Protein AF-A0A8F3IFX7-F1 (afdb_monomer_lite)

Radius of gyration: 21.35 Å; chains: 1; bounding box: 42×43×56 Å

Sequence (159 aa):
SHAENLERYEVWRSNPYQESAEELRDRVKGVSAKPFIETVPSIDALHCDIGNAAEFYKLFQLEIGEVYKNPNATKEERKRWQATLDKHLRKKMNLKPIMRMNGNFARKLMTKETVEAVCELIHNEERHEALRELMDLYLKMKPVWRSTCPAKECPESLC

Foldseek 3Di:
DLVLLQVLCVCLVVVPVVDDPVVSCVVSVNSPDHDDDDDDPDDDLFVVLQVVLVVVLLVLLCQLLVCVVVVPDDPVSSVVSNVVLQVQCCVQVVDHDDPGGGSVNSVSCLDLSNLVSSVVSHDDPVVSVVSNVVSVLVVLQSCCSVPPDCCPPPVVSVD

Secondary structure (DSSP, 8-state):
-HHHHHHHHHHHHH-TT---HHHHHHHTTT--S---S-------HHHHHHHHHHHHHHHHHHHHTTTTT-TT--HHHHHHHHHHHHHHHHHHH-----SS--HHHHHHHSSHHHHHHHHTT-S-HHHHHHHHHHHHHHHHHHHHHHSSSHHHH-HHHH-

InterPro domains:
  IPR024627 V(D)J recombination-activating protein 1 [PTHR11539] (1-159)
  IPR058555 V(D)J recombination-activating protein 1, ZnC2 domain [PF26101] (1-39)
  IPR058556 V(D)J recombination-activating protein 1, ZnH2 domain [PF26104] (41-159)

pLDDT: mean 97.77, std 1.26, range [92.06, 98.81]

Structure (mmCIF, N/CA/C/O backbone):
data_AF-A0A8F3IFX7-F1
#
_entry.id   AF-A0A8F3IFX7-F1
#
loop_
_atom_site.group_PDB
_atom_site.id
_atom_site.type_symbol
_atom_site.label_atom_id
_atom_site.label_alt_id
_atom_site.label_comp_id
_atom_site.label_asym_id
_atom_site.label_entity_id
_atom_site.label_seq_id
_atom_site.pdbx_PDB_ins_code
_atom_site.Cartn_x
_atom_site.Cartn_y
_atom_site.Cartn_z
_atom_site.occupancy
_atom_site.B_iso_or_equiv
_atom_site.auth_seq_id
_atom_site.auth_comp_id
_atom_site.auth_asym_id
_atom_site.auth_atom_id
_atom_site.pdbx_PDB_model_num
ATOM 1 N N . SER A 1 1 ? 8.135 -8.051 -20.588 1.00 96.25 1 SER A N 1
ATOM 2 C CA . SER A 1 1 ? 8.469 -9.479 -20.329 1.00 96.25 1 SER A CA 1
ATOM 3 C C . SER A 1 1 ? 9.986 -9.650 -20.194 1.00 96.25 1 SER A C 1
ATOM 5 O O . SER A 1 1 ? 10.697 -8.657 -20.303 1.00 96.25 1 SER A O 1
ATOM 7 N N . HIS A 1 2 ? 10.515 -10.859 -19.942 1.00 97.75 2 HIS A N 1
ATOM 8 C CA . HIS A 1 2 ? 11.974 -11.065 -19.886 1.00 97.75 2 HIS A CA 1
ATOM 9 C C . HIS A 1 2 ? 12.665 -10.730 -21.221 1.00 97.75 2 HIS A C 1
ATOM 11 O O . HIS A 1 2 ? 13.623 -9.961 -21.228 1.00 97.75 2 HIS A O 1
ATOM 17 N N . ALA A 1 3 ? 12.120 -11.214 -22.344 1.00 98.19 3 ALA A N 1
ATOM 18 C CA . ALA A 1 3 ? 12.611 -10.903 -23.690 1.00 98.19 3 ALA A CA 1
ATOM 19 C C . ALA A 1 3 ? 12.586 -9.394 -23.994 1.00 98.19 3 ALA A C 1
ATOM 21 O O . ALA A 1 3 ? 13.594 -8.823 -24.394 1.00 98.19 3 ALA A O 1
ATOM 22 N N . GLU A 1 4 ? 11.474 -8.722 -23.690 1.00 98.44 4 GLU A N 1
ATOM 23 C CA . GLU A 1 4 ? 11.353 -7.269 -23.863 1.00 98.44 4 GLU A CA 1
ATOM 24 C C . GLU A 1 4 ? 12.396 -6.497 -23.036 1.00 98.44 4 GLU A C 1
ATOM 26 O O . GLU A 1 4 ? 12.951 -5.503 -23.494 1.00 98.44 4 GLU A O 1
ATOM 31 N N . ASN A 1 5 ? 12.707 -6.952 -21.818 1.00 98.56 5 ASN A N 1
ATOM 32 C CA . ASN A 1 5 ? 13.735 -6.314 -20.997 1.00 98.56 5 ASN A CA 1
ATOM 33 C C . ASN A 1 5 ? 15.150 -6.535 -21.562 1.00 98.56 5 ASN A C 1
ATOM 35 O O . ASN A 1 5 ? 15.995 -5.653 -21.424 1.00 98.56 5 ASN A O 1
ATOM 39 N N . LEU A 1 6 ? 15.424 -7.673 -22.209 1.00 98.69 6 LEU A N 1
ATOM 40 C CA . LEU A 1 6 ? 16.686 -7.884 -22.927 1.00 98.69 6 LEU A CA 1
ATOM 41 C C . LEU A 1 6 ? 16.813 -6.913 -24.108 1.00 98.69 6 LEU A C 1
ATOM 43 O O . LEU A 1 6 ? 17.854 -6.278 -24.261 1.00 98.69 6 LEU A O 1
ATOM 47 N N . GLU A 1 7 ? 15.745 -6.731 -24.887 1.00 98.50 7 GLU A N 1
ATOM 48 C CA . GLU A 1 7 ? 15.710 -5.773 -26.000 1.00 98.50 7 GLU A CA 1
ATOM 49 C C . GLU A 1 7 ? 15.888 -4.327 -25.516 1.00 98.50 7 GLU A C 1
ATOM 51 O O . GLU A 1 7 ? 16.730 -3.592 -26.034 1.00 98.50 7 GLU A O 1
ATOM 56 N N . ARG A 1 8 ? 15.160 -3.924 -24.465 1.00 98.62 8 ARG A N 1
ATOM 57 C CA . ARG A 1 8 ? 15.296 -2.596 -23.843 1.00 98.62 8 ARG A CA 1
ATOM 58 C C . ARG A 1 8 ? 16.710 -2.345 -23.325 1.00 98.62 8 ARG A C 1
ATOM 60 O O . ARG A 1 8 ? 17.217 -1.235 -23.469 1.00 98.62 8 ARG A O 1
ATOM 67 N N . TYR A 1 9 ? 17.365 -3.362 -22.767 1.00 98.69 9 TYR A N 1
A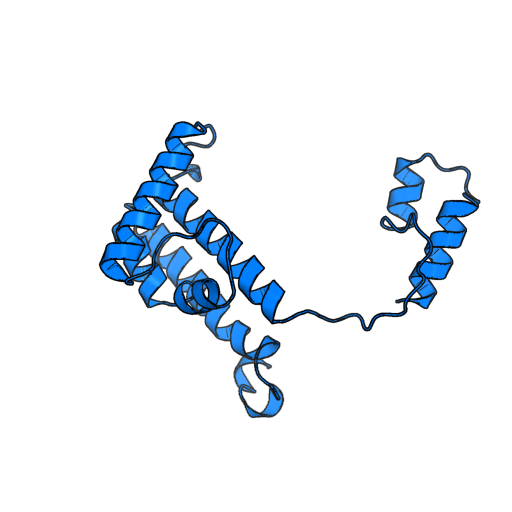TOM 68 C CA . TYR A 1 9 ? 18.759 -3.243 -22.350 1.00 98.69 9 TYR A CA 1
ATOM 69 C C . TYR A 1 9 ? 19.707 -3.016 -23.539 1.00 98.69 9 TYR A C 1
ATOM 71 O O . TYR A 1 9 ? 20.621 -2.198 -23.435 1.00 98.69 9 TYR A O 1
ATOM 79 N N . GLU A 1 10 ? 19.501 -3.683 -24.679 1.00 98.69 10 GLU A N 1
ATOM 80 C CA . GLU A 1 10 ? 20.323 -3.424 -25.869 1.00 98.69 10 GLU A CA 1
ATOM 81 C C . GLU A 1 10 ? 20.116 -1.999 -26.405 1.00 98.69 10 GLU A C 1
ATOM 83 O O . GLU A 1 10 ? 21.091 -1.358 -26.807 1.00 98.69 10 GLU A O 1
ATOM 88 N N . VAL A 1 11 ? 18.896 -1.450 -26.320 1.00 98.62 11 VAL A N 1
ATOM 89 C CA . VAL A 1 11 ? 18.627 -0.027 -26.614 1.00 98.62 11 VAL A CA 1
ATOM 90 C C . VAL A 1 11 ? 19.386 0.886 -25.648 1.00 98.62 11 VAL A C 1
ATOM 92 O O . VAL A 1 11 ? 20.064 1.807 -26.097 1.00 98.62 11 VAL A O 1
ATOM 95 N N . TRP A 1 12 ? 19.341 0.609 -24.340 1.00 98.69 12 TRP A N 1
ATOM 96 C CA . TRP A 1 12 ? 20.085 1.370 -23.329 1.00 98.69 12 TRP A CA 1
ATOM 97 C C . TRP A 1 12 ? 21.598 1.360 -23.593 1.00 98.69 12 TRP A C 1
ATOM 99 O O . TRP A 1 12 ? 22.252 2.397 -23.546 1.00 98.69 12 TRP A O 1
ATOM 109 N N . ARG A 1 13 ? 22.164 0.186 -23.893 1.00 98.50 13 ARG A N 1
ATOM 110 C CA . ARG A 1 13 ? 23.608 0.004 -24.099 1.00 98.50 13 ARG A CA 1
ATOM 111 C C . ARG A 1 13 ? 24.112 0.659 -25.384 1.00 98.50 13 ARG A C 1
ATOM 113 O O . ARG A 1 13 ? 25.238 1.149 -25.404 1.00 98.50 13 ARG A O 1
ATOM 120 N N . SER A 1 14 ? 23.329 0.599 -26.459 1.00 98.38 14 SER A N 1
ATOM 121 C CA . SER A 1 14 ? 23.741 1.094 -27.778 1.00 98.38 14 SER A CA 1
ATOM 122 C C . SER A 1 14 ? 23.375 2.556 -28.035 1.00 98.38 14 SER A C 1
ATOM 124 O O . SER A 1 14 ? 24.017 3.172 -28.880 1.00 98.38 14 SER A O 1
ATOM 126 N N . ASN A 1 15 ? 22.385 3.103 -27.316 1.00 98.38 15 ASN A N 1
ATOM 127 C CA . ASN A 1 15 ? 21.825 4.446 -27.508 1.00 98.38 15 ASN A CA 1
ATOM 128 C C . ASN A 1 15 ? 21.702 4.839 -28.999 1.00 98.38 15 ASN A C 1
ATOM 130 O O . ASN A 1 15 ? 22.343 5.793 -29.454 1.00 98.38 15 ASN A O 1
ATOM 134 N N . PRO A 1 16 ? 20.899 4.104 -29.791 1.00 98.19 16 PRO A N 1
ATOM 135 C CA . PRO A 1 16 ? 20.877 4.264 -31.245 1.00 98.19 16 PRO A CA 1
ATOM 136 C C . PRO A 1 16 ? 20.319 5.623 -31.694 1.00 98.19 16 PRO A C 1
ATOM 138 O O . PRO A 1 16 ? 20.554 6.037 -32.826 1.00 98.19 16 PRO A O 1
ATOM 141 N N . TYR A 1 17 ? 19.599 6.318 -30.810 1.00 97.88 17 TYR A N 1
ATOM 142 C CA . TYR A 1 17 ? 18.973 7.614 -31.070 1.00 97.88 17 TYR A CA 1
ATOM 143 C C . TYR A 1 17 ? 19.788 8.802 -30.538 1.00 97.88 17 TYR A C 1
ATOM 145 O O . TYR A 1 17 ? 19.350 9.936 -30.693 1.00 97.88 17 TYR A O 1
ATOM 153 N N . GLN A 1 18 ? 20.961 8.558 -29.934 1.00 98.06 18 GLN A N 1
ATOM 154 C CA . GLN A 1 18 ? 21.819 9.589 -29.330 1.00 98.06 18 GLN A CA 1
ATOM 155 C C . GLN A 1 18 ? 21.070 10.483 -28.326 1.00 98.06 18 GLN A C 1
ATOM 157 O O . GLN A 1 18 ? 21.274 11.692 -28.259 1.00 98.06 18 GLN A O 1
ATOM 162 N N . GLU A 1 19 ? 20.196 9.863 -27.540 1.00 98.38 19 GLU A N 1
ATOM 163 C CA . GLU A 1 19 ? 19.382 10.531 -26.529 1.00 98.38 19 GLU A CA 1
ATOM 164 C C . GLU A 1 19 ? 20.216 10.922 -25.309 1.00 98.38 19 GLU A C 1
ATOM 166 O O . GLU A 1 19 ? 21.237 10.292 -24.995 1.00 98.38 19 GLU A O 1
ATOM 171 N N . SER A 1 20 ? 19.750 11.938 -24.581 1.00 98.44 20 SER A N 1
ATOM 172 C CA . SER A 1 20 ? 20.268 12.238 -23.250 1.00 98.44 20 SER A CA 1
ATOM 173 C C . SER A 1 20 ? 19.972 11.095 -22.269 1.00 98.44 20 SER A C 1
ATOM 175 O O . SER A 1 20 ? 19.132 10.225 -22.509 1.00 98.44 20 SER A O 1
ATOM 177 N N . ALA A 1 21 ? 20.649 11.097 -21.119 1.00 98.25 21 ALA A N 1
ATOM 178 C CA . ALA A 1 21 ? 20.468 10.051 -20.112 1.00 98.25 21 ALA A CA 1
ATOM 179 C C . ALA A 1 21 ? 19.020 9.953 -19.590 1.00 98.25 21 ALA A C 1
ATOM 181 O O . ALA A 1 21 ? 18.557 8.855 -19.279 1.00 98.25 21 ALA A O 1
ATOM 182 N N . GLU A 1 22 ? 18.308 11.079 -19.485 1.00 98.44 22 GLU A N 1
ATOM 183 C CA . GLU A 1 22 ? 16.923 11.118 -19.007 1.00 98.44 22 GLU A CA 1
ATOM 184 C C . GLU A 1 22 ? 15.944 10.585 -20.060 1.00 98.44 22 GLU A C 1
ATOM 186 O O . GLU A 1 22 ? 15.145 9.697 -19.756 1.00 98.44 22 GLU A O 1
ATOM 191 N N . GLU A 1 23 ? 16.067 11.051 -21.305 1.00 98.62 23 GLU A N 1
ATOM 192 C CA . GLU A 1 23 ? 15.249 10.600 -22.439 1.00 98.62 23 GLU A CA 1
ATOM 193 C C . GLU A 1 23 ? 15.430 9.100 -22.694 1.00 98.62 23 GLU A C 1
ATOM 195 O O . GLU A 1 23 ? 14.450 8.355 -22.778 1.00 98.62 23 GLU A O 1
ATOM 200 N N . LEU A 1 24 ? 16.682 8.625 -22.716 1.00 98.62 24 LEU A N 1
ATOM 201 C CA . LEU A 1 24 ? 16.985 7.210 -22.908 1.00 98.62 24 LEU A CA 1
ATOM 202 C C . LEU A 1 24 ? 16.412 6.361 -21.766 1.00 98.62 24 LEU A C 1
ATOM 204 O O . LEU A 1 24 ? 15.846 5.295 -22.014 1.00 98.62 24 LEU A O 1
ATOM 208 N N . ARG A 1 25 ? 16.518 6.832 -20.512 1.00 98.50 25 ARG A N 1
ATOM 209 C CA . ARG A 1 25 ? 15.952 6.144 -19.341 1.00 98.50 25 ARG A CA 1
ATOM 210 C C . ARG A 1 25 ? 14.434 6.033 -19.433 1.00 98.50 25 ARG A C 1
ATOM 212 O O . ARG A 1 25 ? 13.902 4.981 -19.065 1.00 98.50 25 ARG A O 1
ATOM 219 N N . ASP A 1 26 ? 13.745 7.074 -19.900 1.00 98.50 26 ASP A N 1
ATOM 220 C CA . ASP A 1 26 ? 12.301 7.006 -20.127 1.00 98.50 26 ASP A CA 1
ATOM 221 C C . ASP A 1 26 ? 11.953 6.040 -21.265 1.00 98.50 26 ASP A C 1
ATOM 223 O O . ASP A 1 26 ? 11.082 5.185 -21.082 1.00 98.50 26 ASP A O 1
ATOM 227 N N . ARG A 1 27 ? 12.674 6.082 -22.394 1.00 98.12 27 ARG A N 1
ATOM 228 C CA . ARG A 1 27 ? 12.470 5.158 -23.523 1.00 98.12 27 ARG A CA 1
ATOM 229 C C . ARG A 1 27 ? 12.532 3.699 -23.086 1.00 98.12 27 ARG A C 1
ATOM 231 O O . ARG A 1 27 ? 11.647 2.915 -23.427 1.00 98.12 27 ARG A O 1
ATOM 238 N N . VAL A 1 28 ? 13.550 3.329 -22.309 1.00 98.56 28 VAL A N 1
ATOM 239 C CA . VAL A 1 28 ? 13.736 1.945 -21.831 1.00 98.56 28 VAL A CA 1
ATOM 240 C C . VAL A 1 28 ? 12.966 1.644 -20.543 1.00 98.56 28 VAL A C 1
ATOM 242 O O . VAL A 1 28 ? 13.099 0.553 -19.984 1.00 98.56 28 VAL A O 1
ATOM 245 N N . LYS A 1 29 ? 12.173 2.603 -20.045 1.00 98.44 29 LYS A N 1
ATOM 246 C CA . LYS A 1 29 ? 11.392 2.520 -18.801 1.00 98.44 29 LYS A CA 1
ATOM 247 C C . LYS A 1 29 ? 12.230 2.015 -17.619 1.00 98.44 29 LYS A C 1
ATOM 249 O O . LYS A 1 29 ? 11.799 1.169 -16.841 1.00 98.44 29 LYS A O 1
ATOM 254 N N . GLY A 1 30 ? 13.452 2.536 -17.507 1.00 98.06 30 GLY A N 1
ATOM 255 C CA . GLY A 1 30 ? 14.382 2.242 -16.415 1.00 98.06 30 GLY A CA 1
ATOM 256 C C . GLY A 1 30 ? 15.213 0.960 -16.547 1.00 98.06 30 GLY A C 1
ATOM 257 O O . GLY A 1 30 ? 15.989 0.677 -15.635 1.00 98.06 30 GLY A O 1
ATOM 258 N N . VAL A 1 31 ? 15.111 0.194 -17.640 1.00 98.56 31 VAL A N 1
ATOM 259 C CA . VAL A 1 31 ? 15.961 -0.990 -17.872 1.00 98.56 31 VAL A CA 1
ATOM 260 C C . VAL A 1 31 ? 17.381 -0.570 -18.277 1.00 98.56 31 VAL A C 1
ATOM 262 O O . VAL A 1 31 ? 17.695 -0.437 -19.454 1.00 98.56 31 VAL A O 1
ATOM 265 N N . SER A 1 32 ? 18.249 -0.370 -17.285 1.00 98.38 32 SER A N 1
ATOM 266 C CA . SER A 1 32 ? 19.651 0.049 -17.467 1.00 98.38 32 SER A CA 1
ATOM 267 C C . SER A 1 32 ? 20.685 -1.043 -17.160 1.00 98.38 32 SER A C 1
ATOM 269 O O . SER A 1 32 ? 21.891 -0.823 -17.273 1.00 98.38 32 SER A O 1
ATOM 271 N N . ALA A 1 33 ? 20.223 -2.236 -16.782 1.00 98.62 33 ALA A N 1
ATOM 272 C CA . ALA A 1 33 ? 21.051 -3.398 -16.483 1.00 98.62 33 ALA A CA 1
ATOM 273 C C . ALA A 1 33 ? 20.541 -4.623 -17.244 1.00 98.62 33 ALA A C 1
ATOM 275 O O . ALA A 1 33 ? 19.334 -4.779 -17.436 1.00 98.62 33 ALA A O 1
ATOM 276 N N . LYS A 1 34 ? 21.465 -5.496 -17.661 1.00 98.56 34 LYS A N 1
ATOM 277 C CA . LYS A 1 34 ? 21.134 -6.696 -18.429 1.00 98.56 34 LYS A CA 1
ATOM 278 C C . LYS A 1 34 ? 20.386 -7.699 -17.542 1.00 98.56 34 LYS A C 1
ATOM 280 O O . LYS A 1 34 ? 20.952 -8.129 -16.533 1.00 98.56 34 LYS A O 1
ATOM 285 N N . PRO A 1 35 ? 19.160 -8.114 -17.901 1.00 98.19 35 PRO A N 1
ATOM 286 C CA . PRO A 1 35 ? 18.499 -9.225 -17.229 1.00 98.19 35 PRO A CA 1
ATOM 287 C C . PRO A 1 35 ? 19.330 -10.507 -17.351 1.00 98.19 35 PRO A C 1
ATOM 289 O O . PRO A 1 35 ? 19.873 -10.796 -18.415 1.00 98.19 35 PRO A O 1
ATOM 292 N N . PHE A 1 36 ? 19.414 -11.280 -16.268 1.00 98.12 36 PHE A N 1
ATOM 293 C CA . PHE A 1 36 ? 20.185 -12.532 -16.232 1.00 98.12 36 PHE A CA 1
ATOM 294 C C . PHE A 1 36 ? 19.386 -13.736 -15.712 1.00 98.12 36 PHE A C 1
ATOM 296 O O . PHE A 1 36 ? 19.815 -14.871 -15.889 1.00 98.12 36 PHE A O 1
ATOM 303 N N . ILE A 1 37 ? 18.225 -13.500 -15.093 1.00 98.25 37 ILE A N 1
ATOM 304 C CA . ILE A 1 37 ? 17.266 -14.528 -14.675 1.00 98.25 37 ILE A CA 1
ATOM 305 C C . ILE A 1 37 ? 15.898 -14.146 -15.234 1.00 98.25 37 ILE A C 1
ATOM 307 O O . ILE A 1 37 ? 15.470 -12.992 -15.120 1.00 98.25 37 ILE A O 1
ATOM 311 N N . GLU A 1 38 ? 15.217 -15.113 -15.838 1.00 98.25 38 GLU A N 1
ATOM 312 C CA . GLU A 1 38 ? 13.815 -14.983 -16.216 1.00 98.25 38 GLU A CA 1
ATOM 313 C C . GLU A 1 38 ? 12.917 -15.161 -14.992 1.00 98.25 38 GLU A C 1
ATOM 315 O O . GLU A 1 38 ? 13.058 -16.110 -14.222 1.00 98.25 38 GLU A O 1
ATOM 320 N N . THR A 1 39 ? 11.991 -14.223 -14.805 1.00 97.56 39 THR A N 1
ATOM 321 C CA . THR A 1 39 ? 10.991 -14.261 -13.740 1.00 97.56 39 THR A CA 1
ATOM 322 C C . THR A 1 39 ? 9.596 -14.252 -14.345 1.00 97.56 39 THR A C 1
ATOM 324 O O . THR A 1 39 ? 9.362 -13.679 -15.411 1.00 97.56 39 THR A O 1
ATOM 327 N N . VAL A 1 40 ? 8.647 -14.871 -13.644 1.00 97.56 40 VAL A N 1
ATOM 328 C CA . VAL A 1 40 ? 7.232 -14.782 -14.008 1.00 97.56 40 VAL A CA 1
ATOM 329 C C . VAL A 1 40 ? 6.693 -13.441 -13.500 1.00 97.56 40 VAL A C 1
ATOM 331 O O . VAL A 1 40 ? 6.791 -13.185 -12.296 1.00 97.56 40 VAL A O 1
ATOM 334 N N . PRO A 1 41 ? 6.129 -12.577 -14.367 1.00 96.44 41 PRO A N 1
ATOM 335 C CA . PRO A 1 41 ? 5.526 -11.324 -13.931 1.00 96.44 41 PRO A CA 1
ATOM 336 C C . PRO A 1 41 ? 4.273 -11.631 -13.104 1.00 96.44 41 PRO A C 1
ATOM 338 O O . PRO A 1 41 ? 3.233 -12.006 -13.637 1.00 96.44 41 PRO A O 1
ATOM 341 N N . SER A 1 42 ? 4.403 -11.515 -11.787 1.00 96.25 42 SER A N 1
ATOM 342 C CA . SER A 1 42 ? 3.359 -11.805 -10.806 1.00 96.25 42 SER A CA 1
ATOM 343 C C . SER A 1 42 ? 3.589 -10.965 -9.545 1.00 96.25 42 SER A C 1
ATOM 345 O O . SER A 1 42 ? 4.530 -10.171 -9.479 1.00 96.25 42 SER A O 1
ATOM 347 N N . ILE A 1 43 ? 2.733 -11.135 -8.541 1.00 96.50 43 ILE A N 1
ATOM 348 C CA . ILE A 1 43 ? 2.832 -10.466 -7.246 1.00 96.50 43 ILE A CA 1
ATOM 349 C C . ILE A 1 43 ? 3.158 -11.466 -6.135 1.00 96.50 43 ILE A C 1
ATOM 351 O O . ILE A 1 43 ? 2.601 -12.560 -6.071 1.00 96.50 43 ILE A O 1
ATOM 355 N N . ASP A 1 44 ? 4.044 -11.070 -5.223 1.00 97.81 44 ASP A N 1
ATOM 356 C CA . ASP A 1 44 ? 4.269 -11.811 -3.986 1.00 97.81 44 ASP A CA 1
ATOM 357 C C . ASP A 1 44 ? 3.224 -11.404 -2.939 1.00 97.81 44 ASP A C 1
ATOM 359 O O . ASP A 1 44 ? 3.219 -10.277 -2.437 1.00 97.81 44 ASP A O 1
ATOM 363 N N . ALA A 1 45 ? 2.325 -12.330 -2.602 1.00 97.69 45 ALA A N 1
ATOM 364 C CA . ALA A 1 45 ? 1.202 -12.049 -1.712 1.00 97.69 45 ALA A CA 1
ATOM 365 C C . ALA A 1 45 ? 1.636 -11.623 -0.295 1.00 97.69 45 ALA A C 1
ATOM 367 O O . ALA A 1 45 ? 0.964 -10.811 0.341 1.00 97.69 45 ALA A O 1
ATOM 368 N N . LEU A 1 46 ? 2.757 -12.147 0.217 1.00 97.62 46 LEU A N 1
ATOM 369 C CA . LEU A 1 46 ? 3.234 -11.819 1.562 1.00 97.62 46 LEU A CA 1
ATOM 370 C C . LEU A 1 46 ? 3.771 -10.386 1.629 1.00 97.62 46 LEU A C 1
ATOM 372 O O . LEU A 1 46 ? 3.419 -9.638 2.542 1.00 97.62 46 LEU A O 1
ATOM 376 N N . HIS A 1 47 ? 4.617 -9.997 0.680 1.00 98.06 47 HIS A N 1
ATOM 377 C CA . HIS A 1 47 ? 5.162 -8.647 0.609 1.00 98.06 47 HIS A CA 1
ATOM 378 C C . HIS A 1 47 ? 4.086 -7.629 0.230 1.00 98.06 47 HIS A C 1
ATOM 380 O O . HIS A 1 47 ? 4.119 -6.520 0.757 1.00 98.06 47 HIS A O 1
ATOM 386 N N . CYS A 1 48 ? 3.097 -8.013 -0.585 1.00 98.00 48 CYS A N 1
ATOM 387 C CA . CYS A 1 48 ? 1.906 -7.201 -0.836 1.00 98.00 48 CYS A CA 1
ATOM 388 C C .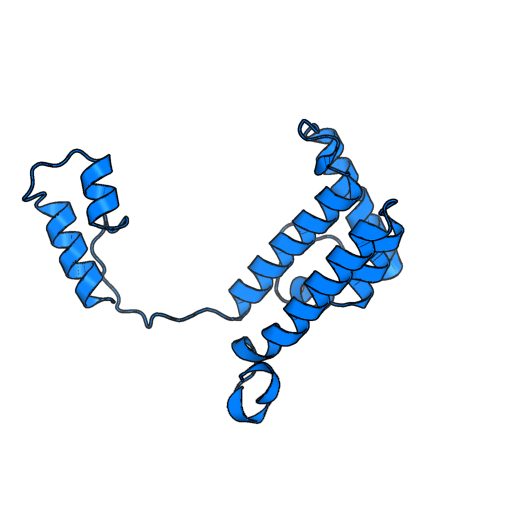 CYS A 1 48 ? 1.153 -6.895 0.471 1.00 98.00 48 CYS A C 1
ATOM 390 O O . CYS A 1 48 ? 0.876 -5.735 0.771 1.00 98.00 48 CYS A O 1
ATOM 392 N N . ASP A 1 49 ? 0.902 -7.911 1.304 1.00 98.25 49 ASP A N 1
ATOM 393 C CA . ASP A 1 49 ? 0.244 -7.734 2.603 1.00 98.25 49 ASP A CA 1
ATOM 394 C C . ASP A 1 49 ? 1.044 -6.830 3.552 1.00 98.25 49 ASP A C 1
ATOM 396 O O . ASP A 1 49 ? 0.476 -5.958 4.210 1.00 98.25 49 ASP A O 1
ATOM 400 N N . ILE A 1 50 ? 2.364 -7.025 3.627 1.00 98.62 50 ILE A N 1
ATOM 401 C CA . ILE A 1 50 ? 3.254 -6.218 4.473 1.00 98.62 50 ILE A CA 1
ATOM 402 C C . ILE A 1 50 ? 3.297 -4.764 3.993 1.00 98.62 50 ILE A C 1
ATOM 404 O O . ILE A 1 50 ? 3.229 -3.858 4.824 1.00 98.62 50 ILE A O 1
ATOM 408 N N . GLY A 1 51 ? 3.406 -4.545 2.680 1.00 98.44 51 GLY A N 1
ATOM 409 C CA . GLY A 1 51 ? 3.430 -3.217 2.068 1.00 98.44 51 GLY A CA 1
ATOM 410 C C . GLY A 1 51 ? 2.131 -2.461 2.324 1.00 98.44 51 GLY A C 1
ATOM 411 O O . GLY A 1 51 ? 2.160 -1.381 2.907 1.00 98.44 51 GLY A O 1
ATOM 412 N N . ASN A 1 52 ? 0.989 -3.078 2.015 1.00 98.56 52 ASN A N 1
ATOM 413 C CA . ASN A 1 52 ? -0.324 -2.479 2.258 1.00 98.56 52 ASN A CA 1
ATOM 414 C C . ASN A 1 52 ? -0.535 -2.146 3.742 1.00 98.56 52 ASN A C 1
ATOM 416 O O . ASN A 1 52 ? -0.958 -1.043 4.074 1.00 98.56 52 ASN A O 1
ATOM 420 N N . ALA A 1 53 ? -0.179 -3.051 4.658 1.00 98.69 53 ALA A N 1
ATOM 421 C CA . ALA A 1 53 ? -0.297 -2.770 6.086 1.00 98.69 53 ALA A CA 1
ATOM 422 C C . ALA A 1 53 ? 0.618 -1.630 6.556 1.00 98.69 53 ALA A C 1
ATOM 424 O O . ALA A 1 53 ? 0.243 -0.882 7.458 1.00 98.69 53 ALA A O 1
ATOM 425 N N . ALA A 1 54 ? 1.811 -1.482 5.972 1.00 98.69 54 ALA A N 1
ATOM 426 C CA . ALA A 1 54 ? 2.693 -0.359 6.271 1.00 98.69 54 ALA A CA 1
ATOM 427 C C . ALA A 1 54 ? 2.081 0.978 5.816 1.00 98.69 54 ALA A C 1
ATOM 429 O O . ALA A 1 54 ? 2.131 1.945 6.579 1.00 98.69 54 ALA A O 1
ATOM 430 N N . GLU A 1 55 ? 1.443 1.009 4.643 1.00 98.75 55 GLU A N 1
ATOM 431 C CA . GLU A 1 55 ? 0.735 2.192 4.141 1.00 98.75 55 GLU A CA 1
ATOM 432 C C . GLU A 1 55 ? -0.476 2.552 5.011 1.00 98.75 55 GLU A C 1
ATOM 434 O O . GLU A 1 55 ? -0.603 3.698 5.439 1.00 98.75 55 GLU A O 1
ATOM 439 N N . PHE A 1 56 ? -1.313 1.580 5.392 1.00 98.81 56 PHE A N 1
ATOM 440 C CA . PHE A 1 56 ? -2.431 1.827 6.315 1.00 98.81 56 PHE A CA 1
ATOM 441 C C . PHE A 1 56 ? -1.956 2.276 7.700 1.00 98.81 56 PHE A C 1
ATOM 443 O O . PHE A 1 56 ? -2.500 3.218 8.272 1.00 98.81 56 PHE A O 1
ATOM 450 N N . TYR A 1 57 ? -0.899 1.662 8.237 1.00 98.69 57 TYR A N 1
ATOM 451 C CA . TYR A 1 57 ? -0.303 2.107 9.496 1.00 98.69 57 TYR A CA 1
ATOM 452 C C . TYR A 1 57 ? 0.200 3.552 9.396 1.00 98.69 57 TYR A C 1
ATOM 454 O O . TYR A 1 57 ? 0.052 4.325 10.345 1.00 98.69 57 TYR A O 1
ATOM 462 N N . LYS A 1 58 ? 0.771 3.944 8.248 1.00 98.44 58 LYS A N 1
ATOM 463 C CA . LYS A 1 58 ? 1.187 5.326 8.011 1.00 98.44 58 LYS A CA 1
ATOM 464 C C . LYS A 1 58 ? -0.010 6.266 7.909 1.00 98.44 58 LYS A C 1
ATOM 466 O O . LYS A 1 58 ? 0.026 7.325 8.533 1.00 98.44 58 LYS A O 1
ATOM 471 N N . LEU A 1 59 ? -1.057 5.868 7.192 1.00 98.56 59 LEU A N 1
ATOM 472 C CA . LEU A 1 59 ? -2.316 6.600 7.082 1.00 98.56 59 LEU A CA 1
ATOM 473 C C . LEU A 1 59 ? -2.911 6.875 8.468 1.00 98.56 59 LEU A C 1
ATOM 475 O O . LEU A 1 59 ? -3.152 8.030 8.797 1.00 98.56 59 LEU A O 1
ATOM 479 N N . PHE A 1 60 ? -3.027 5.862 9.330 1.00 98.62 60 PHE A N 1
ATOM 480 C CA . PHE A 1 60 ? -3.548 6.031 10.691 1.00 98.62 60 PHE A CA 1
ATOM 481 C C . PHE A 1 60 ? -2.765 7.071 11.505 1.00 98.62 60 PHE A C 1
ATOM 483 O O . PHE A 1 60 ? -3.366 7.891 12.194 1.00 98.62 60 PHE A O 1
ATOM 490 N N . GLN A 1 61 ? -1.429 7.100 11.400 1.00 98.19 61 GLN A N 1
ATOM 491 C CA . GLN A 1 61 ? -0.622 8.138 12.063 1.00 98.19 61 GLN A CA 1
ATOM 492 C C . GLN A 1 61 ? -0.950 9.546 11.555 1.00 98.19 61 GLN A C 1
ATOM 494 O O . GLN A 1 61 ? -0.927 10.499 12.331 1.00 98.19 61 GLN A O 1
ATOM 499 N N . LEU A 1 62 ? -1.180 9.688 10.248 1.00 97.81 62 LEU A N 1
ATOM 500 C CA . LEU A 1 62 ? -1.454 10.972 9.605 1.00 97.81 62 LEU A CA 1
ATOM 501 C C . LEU A 1 62 ? -2.872 11.471 9.896 1.00 97.81 62 LEU A C 1
ATOM 503 O O . LEU A 1 62 ? -3.050 12.677 10.059 1.00 97.81 62 LEU A O 1
ATOM 507 N N . GLU A 1 63 ? -3.840 10.562 10.025 1.00 98.12 63 GLU A N 1
ATOM 508 C CA . GLU A 1 63 ? -5.211 10.883 10.436 1.00 98.12 63 GLU A CA 1
ATOM 509 C C . GLU A 1 63 ? -5.284 11.356 11.885 1.00 98.12 63 GLU A C 1
ATOM 511 O O . GLU A 1 63 ? -5.884 12.393 12.157 1.00 98.12 63 GLU A O 1
ATOM 516 N N . ILE A 1 64 ? -4.590 10.672 12.803 1.00 97.94 64 ILE A N 1
ATOM 517 C CA . ILE A 1 64 ? -4.452 11.115 14.203 1.00 97.94 64 ILE A CA 1
ATOM 518 C C . ILE A 1 64 ? -3.842 12.521 14.278 1.00 97.94 64 ILE A C 1
ATOM 520 O O . ILE A 1 64 ? -4.177 13.310 15.158 1.00 97.94 64 ILE A O 1
ATOM 524 N N . GLY A 1 65 ? -2.923 12.828 13.363 1.00 96.88 65 GLY A N 1
ATOM 525 C CA . GLY A 1 65 ? -2.258 14.120 13.281 1.00 96.88 65 GLY A CA 1
ATOM 526 C C . GLY A 1 65 ? -3.000 15.204 12.510 1.00 96.88 65 GLY A C 1
ATOM 527 O O . GLY A 1 65 ? -2.481 16.315 12.424 1.00 96.88 65 GLY A O 1
ATOM 528 N N . GLU A 1 66 ? -4.148 14.884 11.907 1.00 97.00 66 GLU A N 1
ATOM 529 C CA . GLU A 1 66 ? -4.874 15.745 10.969 1.00 97.00 66 GLU A CA 1
ATOM 530 C C . GLU A 1 66 ? -3.943 16.455 9.966 1.00 97.00 66 GLU A C 1
ATOM 532 O O . GLU A 1 66 ? -4.026 17.667 9.756 1.00 97.00 66 GLU A O 1
ATOM 537 N N . VAL A 1 67 ? -3.021 15.710 9.338 1.00 96.38 67 VAL A N 1
ATOM 538 C CA . VAL A 1 67 ? -1.968 16.303 8.481 1.00 96.38 67 VAL A CA 1
ATOM 539 C C . VAL A 1 67 ? -2.534 17.127 7.316 1.00 96.38 67 VAL A C 1
ATOM 541 O O . VAL A 1 67 ? -1.873 18.030 6.814 1.00 96.38 67 VAL A O 1
ATOM 544 N N . TYR A 1 68 ? -3.772 16.846 6.908 1.00 94.31 68 TYR A N 1
ATOM 545 C CA . TYR A 1 68 ? -4.502 17.607 5.896 1.00 94.31 68 TYR A CA 1
ATOM 546 C C . TYR A 1 68 ? -4.810 19.055 6.332 1.00 94.31 68 TYR A C 1
ATOM 548 O O . TYR A 1 68 ? -4.939 19.927 5.479 1.00 94.31 68 TYR A O 1
ATOM 556 N N . LYS A 1 69 ? -4.878 19.333 7.643 1.00 95.12 69 LYS A N 1
ATOM 557 C CA . LYS A 1 69 ? -4.970 20.689 8.219 1.00 95.12 69 LYS A CA 1
ATOM 558 C C . LYS A 1 69 ? -3.596 21.280 8.532 1.00 95.12 69 LYS A C 1
ATOM 560 O O . LYS A 1 69 ? -3.422 22.492 8.450 1.00 95.12 69 LYS A O 1
ATOM 565 N N . ASN A 1 70 ? -2.627 20.438 8.898 1.00 92.12 70 ASN A N 1
ATOM 566 C CA . ASN A 1 70 ? -1.265 20.857 9.226 1.00 92.12 70 ASN A CA 1
ATOM 567 C C . ASN A 1 70 ? -0.218 20.150 8.340 1.00 92.12 70 ASN A C 1
ATOM 569 O O . ASN A 1 70 ? 0.434 19.195 8.782 1.00 92.12 70 ASN A O 1
ATOM 573 N N . PRO A 1 71 ? -0.018 20.619 7.094 1.00 92.25 71 PRO A N 1
ATOM 574 C CA . PRO A 1 71 ? 0.871 19.955 6.139 1.00 92.25 71 PRO A CA 1
ATOM 575 C C . PRO A 1 71 ? 2.347 19.988 6.570 1.00 92.25 71 PRO A C 1
ATOM 577 O O . PRO A 1 71 ? 3.116 19.082 6.239 1.00 92.25 71 PRO A O 1
ATOM 580 N N . ASN A 1 72 ? 2.736 20.988 7.367 1.00 94.12 72 ASN A N 1
ATOM 581 C CA . ASN A 1 72 ? 4.123 21.259 7.753 1.00 94.12 72 ASN A CA 1
ATOM 582 C C . ASN A 1 72 ? 4.514 20.653 9.111 1.00 94.12 72 ASN A C 1
ATOM 584 O O . ASN A 1 72 ? 5.465 21.112 9.743 1.00 94.12 72 ASN A O 1
ATOM 588 N N . ALA A 1 73 ? 3.804 19.617 9.562 1.00 94.94 73 ALA A N 1
ATOM 589 C CA . ALA A 1 73 ? 4.088 18.966 10.835 1.00 94.94 73 ALA A CA 1
ATOM 590 C C . ALA A 1 73 ? 5.540 18.464 10.935 1.00 94.94 73 ALA A C 1
ATOM 592 O O . ALA A 1 73 ? 6.044 17.735 10.066 1.00 94.94 73 ALA A O 1
ATOM 593 N N . THR A 1 74 ? 6.175 18.824 12.046 1.00 96.69 74 THR A N 1
ATOM 594 C CA . THR A 1 74 ? 7.561 18.521 12.405 1.00 96.69 74 THR A CA 1
ATOM 595 C C . THR A 1 74 ? 7.795 17.025 12.616 1.00 96.69 74 THR A C 1
ATOM 597 O O . THR A 1 74 ? 6.875 16.215 12.782 1.00 96.69 74 THR A O 1
ATOM 600 N N . LYS A 1 75 ? 9.069 16.624 12.650 1.00 96.38 75 LYS A N 1
ATOM 601 C CA . LYS A 1 75 ? 9.456 15.236 12.934 1.00 96.38 75 LYS A CA 1
ATOM 602 C C . LYS A 1 75 ? 9.011 14.804 14.335 1.00 96.38 75 LYS A C 1
ATOM 604 O O . LYS A 1 75 ? 8.609 13.657 14.527 1.00 96.38 75 LYS A O 1
ATOM 609 N N . GLU A 1 76 ? 9.066 15.711 15.300 1.00 97.19 76 GLU A N 1
ATOM 610 C CA . GLU A 1 76 ? 8.683 15.501 16.694 1.00 97.19 76 GLU A CA 1
ATOM 611 C C . GLU A 1 76 ? 7.172 15.291 16.823 1.00 97.19 76 GLU A C 1
ATOM 613 O O . GLU A 1 76 ? 6.746 14.372 17.521 1.00 97.19 76 GLU A O 1
ATOM 618 N N . GLU A 1 77 ? 6.359 16.068 16.103 1.00 97.06 77 GLU A N 1
ATOM 619 C CA . GLU A 1 77 ? 4.904 15.869 16.029 1.00 97.06 77 GLU A CA 1
ATOM 620 C C . GLU A 1 77 ? 4.550 14.508 15.437 1.00 97.06 77 GLU A C 1
ATOM 622 O O . GLU A 1 77 ? 3.807 13.743 16.050 1.00 97.06 77 GLU A O 1
ATOM 627 N N . ARG A 1 78 ? 5.166 14.145 14.308 1.00 97.06 78 ARG A N 1
ATOM 628 C CA . ARG A 1 78 ? 4.934 12.844 13.662 1.00 97.06 78 ARG A CA 1
ATOM 629 C C . ARG A 1 78 ? 5.325 11.672 14.567 1.00 97.06 78 ARG A C 1
ATOM 631 O O . ARG A 1 78 ? 4.610 10.673 14.615 1.00 97.06 78 ARG A O 1
ATOM 638 N N . LYS A 1 79 ? 6.417 11.803 15.333 1.00 97.56 79 LYS A N 1
ATOM 639 C CA . LYS A 1 79 ? 6.801 10.818 16.361 1.00 97.56 79 LYS A CA 1
ATOM 640 C C . LYS A 1 79 ? 5.762 10.716 17.478 1.00 97.56 79 LYS A C 1
ATOM 642 O O . LYS A 1 79 ? 5.491 9.610 17.939 1.00 97.56 79 LYS A O 1
ATOM 647 N N . ARG A 1 80 ? 5.171 11.837 17.914 1.00 98.19 80 ARG A N 1
ATOM 648 C CA . ARG A 1 80 ? 4.093 11.824 18.917 1.00 98.19 80 ARG A CA 1
ATOM 649 C C . ARG A 1 80 ? 2.852 11.102 18.397 1.00 98.19 80 ARG A C 1
ATOM 651 O O . ARG A 1 80 ? 2.318 10.273 19.122 1.00 98.19 80 ARG A O 1
ATOM 658 N N . TRP A 1 81 ? 2.435 11.343 17.154 1.00 98.12 81 TRP A N 1
ATOM 659 C CA . TRP A 1 81 ? 1.281 10.651 16.561 1.00 98.12 81 TRP A CA 1
ATOM 660 C C . TRP A 1 81 ? 1.502 9.142 16.461 1.00 98.12 81 TRP A C 1
ATOM 662 O O . TRP A 1 81 ? 0.626 8.366 16.841 1.00 98.12 81 TRP A O 1
ATOM 672 N N . GLN A 1 82 ? 2.701 8.722 16.047 1.00 98.31 82 GLN A N 1
ATOM 673 C CA . GLN A 1 82 ? 3.080 7.310 16.058 1.00 98.31 82 GLN A CA 1
ATOM 674 C C . GLN A 1 82 ? 3.015 6.714 17.472 1.00 98.31 82 GLN A C 1
ATOM 676 O O . GLN A 1 82 ? 2.408 5.664 17.661 1.00 98.31 82 GLN A O 1
ATOM 681 N N . ALA A 1 83 ? 3.577 7.393 18.477 1.00 98.44 83 ALA A N 1
ATOM 682 C CA . ALA A 1 83 ? 3.537 6.923 19.862 1.00 98.44 83 ALA A CA 1
ATOM 683 C C . ALA A 1 83 ? 2.102 6.826 20.416 1.00 98.44 83 ALA A C 1
ATOM 685 O O . ALA A 1 83 ? 1.790 5.891 21.159 1.00 98.44 83 ALA A O 1
ATOM 686 N N . THR A 1 84 ? 1.222 7.761 20.043 1.00 98.62 84 THR A N 1
ATOM 687 C CA . THR A 1 84 ? -0.207 7.729 20.386 1.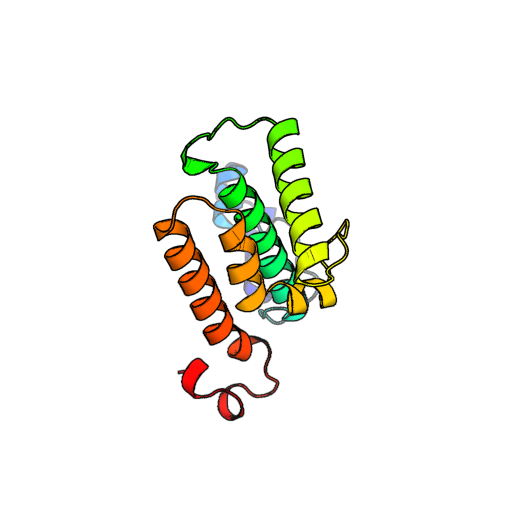00 98.62 84 THR A CA 1
ATOM 688 C C . THR A 1 84 ? -0.890 6.505 19.780 1.00 98.62 84 THR A C 1
ATOM 690 O O . THR A 1 84 ? -1.529 5.749 20.516 1.00 98.62 84 THR A O 1
ATOM 693 N N . LEU A 1 85 ? -0.696 6.265 18.479 1.00 98.69 85 LEU A N 1
ATOM 694 C CA . LEU A 1 85 ? -1.230 5.092 17.784 1.00 98.69 85 LEU A CA 1
ATOM 695 C C . LEU A 1 85 ? -0.743 3.793 18.436 1.00 98.69 85 LEU A C 1
ATOM 697 O O . LEU A 1 85 ? -1.542 2.939 18.810 1.00 98.69 85 LEU A O 1
ATOM 701 N N . ASP A 1 86 ? 0.565 3.671 18.646 1.00 98.62 86 ASP A N 1
ATOM 702 C CA . ASP A 1 86 ? 1.204 2.496 19.240 1.00 98.62 86 ASP A CA 1
ATOM 703 C C . ASP A 1 86 ? 0.675 2.176 20.640 1.00 98.62 86 ASP A C 1
ATOM 705 O O . ASP A 1 86 ? 0.388 1.019 20.969 1.00 98.62 86 ASP A O 1
ATOM 709 N N . LYS A 1 87 ? 0.518 3.205 21.478 1.00 98.69 87 LYS A N 1
ATOM 710 C CA . LYS A 1 87 ? -0.040 3.056 22.824 1.00 98.69 87 LYS A CA 1
ATOM 711 C C . LYS A 1 87 ? -1.490 2.580 22.766 1.00 98.69 87 LYS A C 1
ATOM 713 O O . LYS A 1 87 ? -1.877 1.723 23.564 1.00 98.69 87 LYS A O 1
ATOM 718 N N . HIS A 1 88 ? -2.278 3.117 21.839 1.00 98.62 88 HIS A N 1
ATOM 719 C CA . HIS A 1 88 ? -3.685 2.769 21.703 1.00 98.62 88 HIS A CA 1
ATOM 720 C C . HIS A 1 88 ? -3.878 1.350 21.150 1.00 98.62 88 HIS A C 1
ATOM 722 O O . HIS A 1 88 ? -4.601 0.561 21.757 1.00 98.62 88 HIS A O 1
ATOM 728 N N . LEU A 1 89 ? -3.150 0.969 20.094 1.00 98.50 89 LEU A N 1
ATOM 729 C CA . LEU A 1 89 ? -3.178 -0.388 19.533 1.00 98.50 89 LEU A CA 1
ATOM 730 C C . LEU A 1 89 ? -2.703 -1.440 20.540 1.00 98.50 89 LEU A C 1
ATOM 732 O O . LEU A 1 89 ? -3.277 -2.526 20.621 1.00 98.50 89 LEU A O 1
ATOM 736 N N . ARG A 1 90 ? -1.707 -1.123 21.374 1.00 98.31 90 ARG A N 1
ATOM 737 C CA . ARG A 1 90 ? -1.322 -2.004 22.484 1.00 98.31 90 ARG A CA 1
ATOM 738 C C . ARG A 1 90 ? -2.463 -2.184 23.483 1.00 98.31 90 ARG A C 1
ATOM 740 O O . ARG A 1 90 ? -2.682 -3.300 23.938 1.00 98.31 90 ARG A O 1
ATOM 747 N N . LYS A 1 91 ? -3.173 -1.108 23.832 1.00 98.31 91 LYS A N 1
ATOM 748 C CA . LYS A 1 91 ? -4.265 -1.140 24.815 1.00 98.31 91 LYS A CA 1
ATOM 749 C C . LYS A 1 91 ? -5.505 -1.874 24.292 1.00 98.31 91 LYS A C 1
ATOM 751 O O . LYS A 1 91 ? -6.059 -2.680 25.027 1.00 98.31 91 LYS A O 1
ATOM 756 N N . LYS A 1 92 ? -5.945 -1.585 23.064 1.00 98.06 92 LYS A N 1
ATOM 757 C CA . LYS A 1 92 ? -7.196 -2.116 22.490 1.00 98.06 92 LYS A CA 1
ATOM 758 C C . LYS A 1 92 ? -7.021 -3.447 21.772 1.00 98.06 92 LYS A C 1
ATOM 760 O O . LYS A 1 92 ? -7.851 -4.330 21.925 1.00 98.06 92 LYS A O 1
ATOM 765 N N . MET A 1 93 ? -5.921 -3.603 21.037 1.00 96.69 93 MET A N 1
ATOM 766 C CA . MET A 1 93 ? -5.697 -4.748 20.146 1.00 96.69 93 MET A CA 1
ATOM 767 C C . MET A 1 93 ? -4.627 -5.718 20.671 1.00 96.69 93 MET A C 1
ATOM 769 O O . MET A 1 93 ? -4.296 -6.696 20.002 1.00 96.69 93 MET A O 1
ATOM 773 N N . ASN A 1 94 ? -4.035 -5.443 21.842 1.00 96.75 94 ASN A N 1
ATOM 774 C CA . ASN A 1 94 ? -2.875 -6.170 22.377 1.00 96.75 94 ASN A CA 1
ATOM 775 C C . ASN A 1 94 ? -1.718 -6.279 21.357 1.00 96.75 94 ASN A C 1
ATOM 777 O O . ASN A 1 94 ? -0.974 -7.265 21.305 1.00 96.75 94 ASN A O 1
ATOM 781 N N . LEU A 1 95 ? -1.570 -5.257 20.509 1.00 97.31 95 LEU A N 1
ATOM 782 C CA . LEU A 1 95 ? -0.526 -5.193 19.493 1.00 97.31 95 LEU A CA 1
ATOM 783 C C . LEU A 1 95 ? 0.703 -4.478 20.043 1.00 97.31 95 LEU A C 1
ATOM 785 O O . LEU A 1 95 ? 0.682 -3.290 20.356 1.00 97.31 95 LEU A O 1
ATOM 789 N N . LYS A 1 96 ? 1.809 -5.215 20.178 1.00 97.19 96 LYS A N 1
ATOM 790 C CA . LYS A 1 96 ? 3.094 -4.626 20.566 1.00 97.19 96 LYS A CA 1
ATOM 791 C C . LYS A 1 96 ? 3.687 -3.872 19.367 1.00 97.19 96 LYS A C 1
ATOM 793 O O . LYS A 1 96 ? 3.796 -4.486 18.308 1.00 97.19 96 LYS A O 1
ATOM 798 N N . PRO A 1 97 ? 4.120 -2.611 19.539 1.00 96.88 97 PRO A N 1
ATOM 799 C CA . PRO A 1 97 ? 4.834 -1.871 18.506 1.00 96.88 97 PRO A CA 1
ATOM 800 C C . PRO A 1 97 ? 6.060 -2.637 18.016 1.00 96.88 97 PRO A C 1
ATOM 802 O O . PRO A 1 97 ? 6.755 -3.284 18.805 1.00 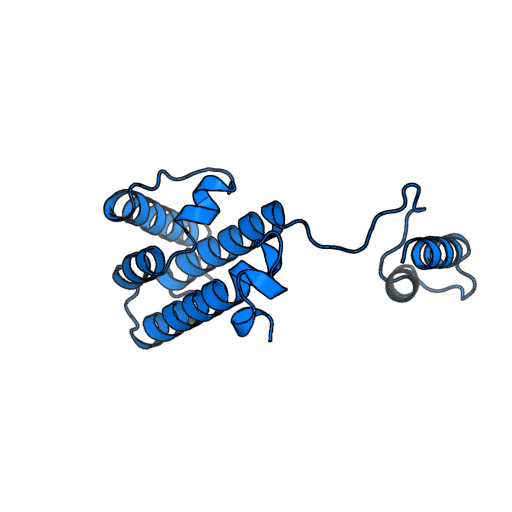96.88 97 PRO A O 1
ATOM 805 N N . ILE A 1 98 ? 6.314 -2.547 16.716 1.00 97.06 98 ILE A N 1
ATOM 806 C CA . ILE A 1 98 ? 7.428 -3.205 16.034 1.00 97.06 98 ILE A CA 1
ATOM 807 C C . ILE A 1 98 ? 8.214 -2.179 15.227 1.00 97.06 98 ILE A C 1
ATOM 809 O O . ILE A 1 98 ? 7.654 -1.216 14.716 1.00 97.06 98 ILE A O 1
ATOM 813 N N . MET A 1 99 ? 9.519 -2.405 15.087 1.00 95.31 99 MET A N 1
ATOM 814 C CA . MET A 1 99 ? 10.381 -1.506 14.316 1.00 95.31 99 MET A CA 1
ATOM 815 C C . MET A 1 99 ? 10.180 -1.660 12.802 1.00 95.31 99 MET A C 1
ATOM 817 O O . MET A 1 99 ? 10.264 -0.682 12.066 1.00 95.31 99 MET A O 1
ATOM 821 N N . ARG A 1 100 ? 9.906 -2.883 12.332 1.00 96.94 100 ARG A N 1
ATOM 822 C CA . ARG A 1 100 ? 9.669 -3.190 10.918 1.00 96.94 100 ARG A CA 1
ATOM 823 C C . ARG A 1 100 ? 8.415 -4.037 10.775 1.00 96.94 100 ARG A C 1
ATOM 825 O O . ARG A 1 100 ? 8.298 -5.056 11.455 1.00 96.94 100 ARG A O 1
ATOM 832 N N . MET A 1 101 ? 7.518 -3.620 9.880 1.00 98.25 101 MET A N 1
ATOM 833 C CA . MET A 1 101 ? 6.282 -4.339 9.571 1.00 98.25 101 MET A CA 1
ATOM 834 C C . MET A 1 101 ? 6.588 -5.785 9.162 1.00 98.25 101 MET A C 1
ATOM 836 O O . MET A 1 101 ? 7.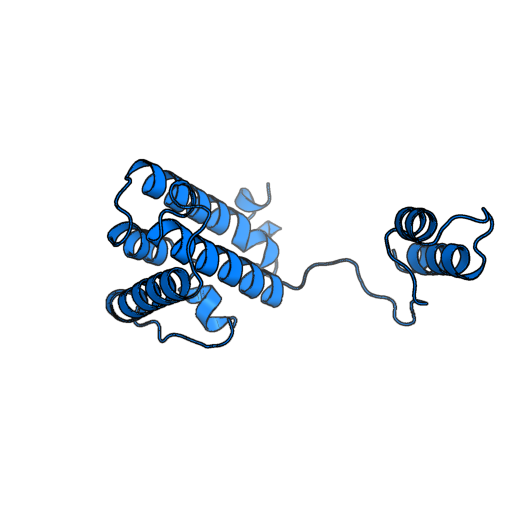485 -6.035 8.358 1.00 98.25 101 MET A O 1
ATOM 840 N N . ASN A 1 102 ? 5.846 -6.735 9.727 1.00 98.06 102 ASN A N 1
ATOM 841 C CA . ASN A 1 102 ? 5.947 -8.155 9.397 1.00 98.06 102 ASN A CA 1
ATOM 842 C C . ASN A 1 102 ? 4.557 -8.734 9.115 1.00 98.06 102 ASN A C 1
ATOM 844 O O . ASN A 1 102 ? 3.542 -8.137 9.472 1.00 98.06 102 ASN A O 1
ATOM 848 N N . GLY A 1 103 ? 4.509 -9.925 8.513 1.00 97.62 103 GLY A N 1
ATOM 849 C CA . GLY A 1 103 ? 3.246 -10.533 8.087 1.00 97.62 103 GLY A CA 1
ATOM 850 C C . GLY A 1 103 ? 2.259 -10.820 9.227 1.00 97.62 103 GLY A C 1
ATOM 851 O O . GLY A 1 103 ? 1.051 -10.752 9.017 1.00 97.62 103 GLY A O 1
ATOM 852 N N . ASN A 1 104 ? 2.741 -11.112 10.441 1.00 97.75 104 ASN A N 1
ATOM 853 C CA . ASN A 1 104 ? 1.862 -11.361 11.590 1.00 97.75 104 ASN A CA 1
ATOM 854 C C . ASN A 1 104 ? 1.203 -10.074 12.085 1.00 97.75 104 ASN A C 1
ATOM 856 O O . ASN A 1 104 ? 0.023 -10.088 12.428 1.00 97.75 104 ASN A O 1
ATOM 860 N N . PHE A 1 105 ? 1.953 -8.976 12.118 1.00 98.38 105 PHE A N 1
ATOM 861 C CA . PHE A 1 105 ? 1.406 -7.676 12.478 1.00 98.38 105 PHE A CA 1
ATOM 862 C C . PHE A 1 105 ? 0.450 -7.174 11.397 1.00 98.38 105 PHE A C 1
ATOM 864 O O . PHE A 1 105 ? -0.660 -6.781 11.734 1.00 98.38 105 PHE A O 1
ATOM 871 N N . ALA A 1 106 ? 0.822 -7.293 10.117 1.00 98.38 106 ALA A N 1
ATOM 872 C CA . ALA A 1 106 ? -0.029 -6.928 8.986 1.00 98.38 106 ALA A CA 1
ATOM 873 C C . ALA A 1 106 ? -1.401 -7.614 9.060 1.00 98.38 106 ALA A C 1
ATOM 875 O O . ALA A 1 106 ? -2.431 -6.951 9.018 1.00 98.38 106 ALA A O 1
ATOM 876 N N . ARG A 1 107 ? -1.425 -8.935 9.282 1.00 98.06 107 ARG A N 1
ATOM 877 C CA . ARG A 1 107 ? -2.676 -9.698 9.423 1.00 98.06 107 ARG A CA 1
ATOM 878 C C . ARG A 1 107 ? -3.564 -9.230 10.575 1.00 98.06 107 ARG A C 1
ATOM 880 O O . ARG A 1 107 ? -4.777 -9.311 10.453 1.00 98.06 107 ARG A O 1
ATOM 887 N N . LYS A 1 108 ? -2.983 -8.774 11.687 1.00 98.19 108 LYS A N 1
ATOM 888 C CA . LYS A 1 108 ? -3.758 -8.292 12.841 1.00 98.19 108 LYS A CA 1
ATOM 889 C C . LYS A 1 108 ? -4.202 -6.836 12.691 1.00 98.19 108 LYS A C 1
ATOM 891 O O . LYS A 1 108 ? -5.275 -6.487 13.168 1.00 98.19 108 LYS A O 1
ATOM 896 N N . LEU A 1 109 ? -3.380 -6.009 12.045 1.00 98.56 109 LEU A N 1
ATOM 897 C CA . LEU A 1 109 ? -3.657 -4.594 11.816 1.00 98.56 109 LEU A CA 1
ATOM 898 C C . LEU A 1 109 ? -4.750 -4.388 10.758 1.00 98.56 109 LEU A C 1
ATOM 900 O O . LEU A 1 109 ? -5.575 -3.493 10.892 1.00 98.56 109 LEU A O 1
ATOM 904 N N . MET A 1 110 ? -4.759 -5.202 9.703 1.00 98.50 110 MET A N 1
ATOM 905 C CA . MET A 1 110 ? -5.692 -5.053 8.585 1.00 98.50 110 MET A CA 1
ATOM 906 C C . MET A 1 110 ? -7.053 -5.682 8.906 1.00 98.50 110 MET A C 1
ATOM 908 O O . MET A 1 110 ? -7.402 -6.730 8.368 1.00 98.50 110 ME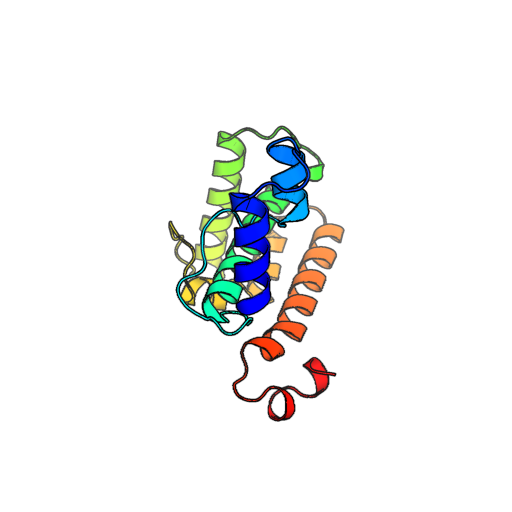T A O 1
ATOM 912 N N . THR A 1 111 ? -7.785 -5.069 9.836 1.00 98.56 111 THR A N 1
ATOM 913 C CA . THR A 1 111 ? -9.076 -5.538 10.362 1.00 98.56 111 THR A CA 1
ATOM 914 C C . THR A 1 111 ? -10.027 -4.363 10.602 1.00 98.56 111 THR A C 1
ATOM 916 O O . THR A 1 111 ? -9.576 -3.237 10.834 1.00 98.56 111 THR A O 1
ATOM 919 N N . LYS A 1 112 ? -11.346 -4.608 10.573 1.00 98.44 112 LYS A N 1
ATOM 920 C CA . LYS A 1 112 ? -12.350 -3.562 10.854 1.00 98.44 112 LYS A CA 1
ATOM 921 C C . LYS A 1 112 ? -12.228 -3.062 12.292 1.00 98.44 112 LYS A C 1
ATOM 923 O O . LYS A 1 112 ? -12.265 -1.864 12.538 1.00 98.44 112 LYS A O 1
ATOM 928 N N . GLU A 1 113 ? -11.964 -3.970 13.225 1.00 98.31 113 GLU A N 1
ATOM 929 C CA . GLU A 1 113 ? -11.782 -3.687 14.649 1.00 98.31 113 GLU A CA 1
ATOM 930 C C . GLU A 1 113 ? -10.608 -2.736 14.900 1.00 98.31 113 GLU A C 1
ATOM 932 O O . GLU A 1 113 ? -10.683 -1.866 15.766 1.00 98.31 113 GLU A O 1
ATOM 937 N N . THR A 1 114 ? -9.526 -2.869 14.124 1.00 98.44 114 THR A N 1
ATOM 938 C CA . THR A 1 114 ? -8.401 -1.931 14.208 1.00 98.44 114 THR A CA 1
ATOM 939 C C . THR A 1 114 ? -8.819 -0.537 13.761 1.00 98.44 114 THR A C 1
ATOM 941 O O . THR A 1 114 ? -8.431 0.433 14.405 1.00 98.44 114 THR A O 1
ATOM 944 N N . VAL A 1 115 ? -9.610 -0.419 12.691 1.00 98.50 115 VAL A N 1
ATOM 945 C CA . VAL A 1 115 ? -10.095 0.887 12.222 1.00 98.50 115 VAL A CA 1
ATOM 946 C C . VAL A 1 115 ? -11.008 1.532 13.249 1.00 98.50 115 VAL A C 1
ATOM 948 O O . VAL A 1 115 ? -10.812 2.707 13.540 1.00 98.50 115 VAL A O 1
ATOM 951 N N . GLU A 1 116 ? -11.921 0.782 13.866 1.00 98.44 116 GLU A N 1
ATOM 952 C CA . GLU A 1 116 ? -12.756 1.317 14.948 1.00 98.44 116 GLU A CA 1
ATOM 953 C C . GLU A 1 116 ? -11.907 1.824 16.119 1.00 98.44 116 GLU A C 1
ATOM 955 O O . GLU A 1 116 ? -12.101 2.945 16.583 1.00 98.44 116 GLU A O 1
ATOM 960 N N . ALA A 1 117 ? -10.893 1.058 16.542 1.00 98.50 117 ALA A N 1
ATOM 961 C CA . ALA A 1 117 ? -9.968 1.504 17.583 1.00 98.50 117 ALA A CA 1
ATOM 962 C C . ALA A 1 117 ? -9.191 2.770 17.172 1.00 98.50 117 ALA A C 1
ATOM 964 O O . ALA A 1 117 ? -8.959 3.656 17.988 1.00 98.50 117 ALA A O 1
ATOM 965 N N . VAL A 1 118 ? -8.782 2.889 15.908 1.00 98.44 118 VAL A N 1
ATOM 966 C CA . VAL A 1 118 ? -8.108 4.096 15.404 1.00 98.44 118 VAL A CA 1
ATOM 967 C C . VAL A 1 118 ? -9.066 5.292 15.354 1.00 98.44 118 VAL A C 1
ATOM 969 O O . VAL A 1 118 ? -8.646 6.399 15.686 1.00 98.44 118 VAL A O 1
ATOM 972 N N . CYS A 1 119 ? -10.336 5.087 15.000 1.00 98.50 119 CYS A N 1
ATOM 973 C CA . CYS A 1 119 ? -11.348 6.146 14.951 1.00 98.50 119 CYS A CA 1
ATOM 974 C C . CYS A 1 119 ? -11.590 6.786 16.327 1.00 98.50 119 CYS A C 1
ATOM 976 O O . CYS A 1 119 ? -11.805 7.991 16.392 1.00 98.50 119 CYS A O 1
ATOM 978 N N . GLU A 1 120 ? -11.412 6.051 17.435 1.00 98.31 120 GLU A N 1
ATOM 979 C CA . GLU A 1 120 ? -11.447 6.624 18.797 1.00 98.31 120 GLU A CA 1
ATOM 980 C C . GLU A 1 120 ? -10.404 7.739 19.032 1.00 98.31 120 GLU A C 1
ATOM 982 O O . GLU A 1 120 ? -10.508 8.494 19.999 1.00 98.31 120 GLU A O 1
ATOM 987 N N . LEU A 1 121 ? -9.367 7.829 18.192 1.00 98.25 121 LEU A N 1
ATOM 988 C CA . LEU A 1 121 ? -8.312 8.844 18.272 1.00 98.25 121 LEU A CA 1
ATOM 989 C C . LEU A 1 121 ? -8.507 10.012 17.295 1.00 98.25 121 LEU A C 1
ATOM 991 O O . LEU A 1 121 ? -7.698 10.941 17.299 1.00 98.25 121 LEU A O 1
ATOM 995 N N . ILE A 1 122 ? -9.524 9.955 16.435 1.00 97.62 122 ILE A N 1
ATOM 996 C CA . ILE A 1 122 ? -9.761 10.919 15.359 1.00 97.62 122 ILE A CA 1
ATOM 997 C C . ILE A 1 122 ? -11.005 11.734 15.711 1.00 97.62 122 ILE A C 1
ATOM 999 O O . ILE A 1 122 ? -12.039 11.176 16.047 1.00 97.62 122 ILE A O 1
ATOM 1003 N N . HIS A 1 123 ? -10.930 13.060 15.605 1.00 92.44 123 HIS A N 1
ATOM 1004 C CA . HIS A 1 123 ? -12.040 13.937 16.006 1.00 92.44 123 HIS A CA 1
ATOM 1005 C C . HIS A 1 123 ? -13.118 14.109 14.925 1.00 92.44 123 HIS A C 1
ATOM 1007 O O . HIS A 1 123 ? -14.247 14.465 15.242 1.00 92.44 123 HIS A O 1
ATOM 1013 N N . ASN A 1 124 ? -12.769 13.925 13.650 1.00 95.56 124 ASN A N 1
ATOM 1014 C CA . ASN A 1 124 ? -13.666 14.177 12.525 1.00 95.56 124 ASN A CA 1
ATOM 1015 C C . ASN A 1 124 ? -14.402 12.891 12.104 1.00 95.56 124 ASN A C 1
ATOM 1017 O O . ASN A 1 124 ? -13.775 11.986 11.556 1.00 95.56 124 ASN A O 1
ATOM 1021 N N . GLU A 1 125 ? -15.720 12.853 12.312 1.00 95.12 125 GLU A N 1
ATOM 1022 C CA . GLU A 1 125 ? -16.597 11.716 11.981 1.00 95.12 125 GLU A CA 1
ATOM 1023 C C . GLU A 1 125 ? -16.617 11.378 10.479 1.00 95.12 125 GLU A C 1
ATOM 1025 O O . GLU A 1 125 ? -16.593 10.205 10.113 1.00 95.12 125 GLU A O 1
ATOM 1030 N N . GLU A 1 126 ? -16.543 12.370 9.582 1.00 97.44 126 GLU A N 1
ATOM 1031 C CA . GLU A 1 126 ? -16.474 12.109 8.131 1.00 97.44 126 GLU A CA 1
ATOM 1032 C C . GLU A 1 126 ? -15.205 11.320 7.766 1.00 97.44 126 GLU A C 1
ATOM 1034 O O . GLU A 1 126 ? -15.192 10.484 6.860 1.00 97.44 126 GLU A O 1
ATOM 1039 N N . ARG A 1 127 ? -14.107 11.547 8.503 1.00 97.94 127 ARG A N 1
ATOM 1040 C CA . ARG A 1 127 ? -12.864 10.781 8.321 1.00 97.94 127 ARG A CA 1
ATOM 1041 C C . ARG A 1 127 ? -13.010 9.346 8.817 1.00 97.94 127 ARG A C 1
ATOM 1043 O O . ARG A 1 127 ? -12.339 8.468 8.279 1.00 97.94 127 ARG A O 1
ATOM 1050 N N . HIS A 1 128 ? -13.869 9.090 9.805 1.00 98.25 128 HIS A N 1
ATOM 1051 C CA . HIS A 1 128 ? -14.132 7.728 10.271 1.00 98.25 128 HIS A CA 1
ATOM 1052 C C . HIS A 1 128 ? -14.816 6.919 9.179 1.00 98.25 128 HIS A C 1
ATOM 1054 O O . HIS A 1 128 ? -14.359 5.824 8.863 1.00 98.25 128 HIS A O 1
ATOM 1060 N N . GLU A 1 129 ? -15.869 7.468 8.568 1.00 98.00 129 GLU A N 1
ATOM 1061 C CA . GLU A 1 129 ? -16.581 6.818 7.462 1.00 98.00 129 GLU A CA 1
ATOM 1062 C C . GLU A 1 129 ? -15.632 6.503 6.303 1.00 98.00 129 GLU A C 1
ATOM 1064 O O . GLU A 1 129 ? -15.574 5.357 5.856 1.00 98.00 129 GLU A O 1
ATOM 1069 N N . ALA A 1 130 ? -14.790 7.465 5.912 1.00 98.38 130 ALA A N 1
ATOM 1070 C CA . ALA A 1 130 ? -13.793 7.260 4.864 1.00 98.38 130 ALA A CA 1
ATOM 1071 C C . ALA A 1 130 ? -12.792 6.133 5.195 1.00 98.38 130 ALA A C 1
ATOM 1073 O O . ALA A 1 130 ? -12.460 5.318 4.333 1.00 98.38 130 ALA A O 1
ATOM 1074 N N . LEU A 1 131 ? -12.299 6.052 6.439 1.00 98.50 131 LEU A N 1
ATOM 1075 C CA . LEU A 1 131 ? -11.384 4.982 6.856 1.00 98.50 131 LEU A CA 1
ATOM 1076 C C . LEU A 1 131 ? -12.069 3.612 6.916 1.00 98.50 131 LEU A C 1
ATOM 1078 O O . LEU A 1 131 ? -11.458 2.606 6.539 1.00 98.50 131 LEU A O 1
ATOM 1082 N N . ARG A 1 132 ? -13.319 3.566 7.388 1.00 98.62 132 ARG A N 1
ATOM 1083 C CA . ARG A 1 132 ? -14.130 2.343 7.439 1.00 98.62 132 ARG A CA 1
ATOM 1084 C C . ARG A 1 132 ? -14.383 1.807 6.041 1.00 98.62 132 ARG A C 1
ATOM 1086 O O . ARG A 1 132 ? -14.148 0.624 5.805 1.00 98.62 132 ARG A O 1
ATOM 1093 N N . GLU A 1 133 ? -14.801 2.670 5.120 1.00 98.62 133 GLU A N 1
ATOM 1094 C CA . GLU A 1 133 ? -15.033 2.306 3.724 1.00 98.62 133 GLU A CA 1
ATOM 1095 C C . GLU A 1 133 ? -13.741 1.819 3.062 1.00 98.62 133 GLU A C 1
ATOM 1097 O O . GLU A 1 133 ? -13.721 0.749 2.455 1.00 98.62 133 GLU A O 1
ATOM 1102 N N . LEU A 1 134 ? -12.629 2.536 3.256 1.00 98.75 134 LEU A N 1
ATOM 1103 C CA . LEU A 1 134 ? -11.335 2.141 2.704 1.00 98.75 134 LEU A CA 1
ATOM 1104 C C . LEU A 1 134 ? -10.893 0.750 3.190 1.00 98.75 134 LEU A C 1
ATOM 1106 O O . LEU A 1 134 ? -10.404 -0.061 2.400 1.00 98.75 134 LEU A O 1
ATOM 1110 N N . MET A 1 135 ? -11.071 0.449 4.479 1.00 98.69 135 MET A N 1
ATOM 1111 C CA . MET A 1 135 ? -10.764 -0.877 5.021 1.00 98.69 135 MET A CA 1
ATOM 1112 C C . MET A 1 135 ? -11.754 -1.942 4.548 1.00 98.69 135 MET A C 1
ATOM 1114 O O . MET A 1 135 ? -11.344 -3.066 4.268 1.00 98.69 135 MET A O 1
ATOM 1118 N N . ASP A 1 136 ? -13.040 -1.616 4.429 1.00 98.56 136 ASP A N 1
ATOM 1119 C CA . ASP A 1 136 ? -14.049 -2.537 3.904 1.00 98.56 136 ASP A CA 1
ATOM 1120 C C . ASP A 1 136 ? -13.734 -2.946 2.459 1.00 98.56 136 ASP A C 1
ATOM 1122 O O . ASP A 1 136 ? -13.704 -4.138 2.148 1.00 98.56 136 ASP A O 1
ATOM 1126 N N . LEU A 1 137 ? -13.387 -1.980 1.605 1.00 98.56 137 LEU A N 1
ATOM 1127 C CA . LEU A 1 137 ? -12.925 -2.233 0.240 1.00 98.56 137 LEU A CA 1
ATOM 1128 C C . LEU A 1 137 ? -11.653 -3.086 0.227 1.00 98.56 137 LEU A C 1
ATOM 1130 O O . LEU A 1 137 ? -11.588 -4.083 -0.494 1.00 98.56 137 LEU A O 1
ATOM 1134 N N . TYR A 1 138 ? -10.659 -2.752 1.056 1.00 98.56 138 TYR A N 1
ATOM 1135 C CA . TYR A 1 138 ? -9.438 -3.553 1.170 1.00 98.56 138 TYR A CA 1
ATOM 1136 C C . TYR A 1 138 ? -9.745 -5.014 1.532 1.00 98.56 138 TYR A C 1
ATOM 1138 O O . TYR A 1 138 ? -9.219 -5.934 0.903 1.00 98.56 138 TYR A O 1
ATOM 1146 N N . LEU A 1 139 ? -10.618 -5.243 2.515 1.00 98.38 139 LEU A N 1
ATOM 1147 C CA . LEU A 1 139 ? -10.987 -6.582 2.975 1.00 98.38 139 LEU A CA 1
ATOM 1148 C C . LEU A 1 139 ? -11.816 -7.363 1.951 1.00 98.38 139 LEU A C 1
ATOM 1150 O O . LEU A 1 139 ? -11.693 -8.585 1.907 1.00 98.38 139 LEU A O 1
ATOM 1154 N N . LYS A 1 140 ? -12.604 -6.687 1.109 1.00 98.06 140 LYS A N 1
ATOM 1155 C CA . LYS A 1 140 ? -13.327 -7.315 -0.009 1.00 98.06 140 LYS A CA 1
ATOM 1156 C C . LYS A 1 140 ? -12.389 -7.807 -1.108 1.00 98.06 140 LYS A C 1
ATOM 1158 O O . LYS A 1 140 ? -12.623 -8.879 -1.659 1.00 98.06 140 LYS A O 1
ATOM 1163 N N . MET A 1 141 ? -11.326 -7.056 -1.402 1.00 98.19 141 MET A N 1
ATOM 1164 C CA . MET A 1 141 ? -10.367 -7.405 -2.458 1.00 98.19 141 MET A CA 1
ATOM 1165 C C . MET A 1 141 ? -9.298 -8.400 -1.987 1.00 98.19 141 MET A C 1
ATOM 1167 O O . MET A 1 141 ? -8.846 -9.247 -2.756 1.00 98.19 141 MET A O 1
ATOM 1171 N N . LYS A 1 142 ? -8.897 -8.332 -0.712 1.00 98.12 142 LYS A N 1
ATOM 1172 C CA . LYS A 1 142 ? -7.791 -9.120 -0.150 1.00 98.12 142 LYS A CA 1
ATOM 1173 C C . LYS A 1 142 ? -7.833 -10.632 -0.414 1.00 98.12 142 LYS A C 1
ATOM 1175 O O . LYS A 1 142 ? -6.766 -11.197 -0.675 1.00 98.12 142 LYS A O 1
ATOM 1180 N N . PRO A 1 143 ? -8.987 -11.318 -0.335 1.00 98.19 143 PRO A N 1
ATOM 1181 C CA . PRO A 1 143 ? -9.057 -12.748 -0.609 1.00 98.19 143 PRO A CA 1
ATOM 1182 C C . PRO A 1 143 ? -8.534 -13.116 -2.002 1.00 98.19 143 PRO A C 1
ATOM 1184 O O . PRO A 1 143 ? -7.867 -14.138 -2.140 1.00 98.19 143 PRO A O 1
ATOM 1187 N N . VAL A 1 144 ? -8.731 -12.254 -3.005 1.00 98.31 144 VAL A N 1
ATOM 1188 C CA . VAL A 1 144 ? -8.399 -12.536 -4.410 1.00 98.31 144 VAL A CA 1
ATOM 1189 C C . VAL A 1 144 ? -6.912 -12.828 -4.613 1.00 98.31 144 VAL A C 1
ATOM 1191 O O . VAL A 1 144 ? -6.566 -13.758 -5.334 1.00 98.31 144 VAL A O 1
ATOM 1194 N N . TRP A 1 145 ? -6.013 -12.091 -3.953 1.00 97.81 145 TRP A N 1
ATOM 1195 C CA . TRP A 1 145 ? -4.565 -12.318 -4.077 1.00 97.81 145 TRP A CA 1
ATOM 1196 C C . TRP A 1 145 ? -3.986 -13.246 -3.002 1.00 97.81 145 TRP A C 1
ATOM 1198 O O . TRP A 1 145 ? -2.777 -13.496 -2.994 1.00 97.81 145 TRP A O 1
ATOM 1208 N N . ARG A 1 146 ? -4.804 -13.726 -2.053 1.00 97.81 146 ARG A N 1
ATOM 1209 C CA . ARG A 1 146 ? -4.328 -14.516 -0.905 1.00 97.81 146 ARG A CA 1
ATOM 1210 C C . ARG A 1 146 ? -4.842 -15.951 -0.872 1.00 97.81 146 ARG A C 1
ATOM 1212 O O . ARG A 1 146 ? -4.136 -16.806 -0.335 1.00 97.81 146 ARG A O 1
ATOM 1219 N N . SER A 1 147 ? -6.028 -16.195 -1.416 1.00 97.50 147 SER A N 1
ATOM 1220 C CA . SER A 1 147 ? -6.616 -17.522 -1.578 1.00 97.50 147 SER A CA 1
ATOM 1221 C C . SER A 1 147 ? -5.758 -18.418 -2.464 1.00 97.50 147 SER A C 1
ATOM 1223 O O . SER A 1 147 ? -5.043 -17.946 -3.346 1.00 97.50 147 SER A O 1
ATOM 1225 N N . THR A 1 148 ? -5.838 -19.731 -2.239 1.00 97.94 148 THR A N 1
ATOM 1226 C CA . THR A 1 148 ? -5.105 -20.697 -3.075 1.00 97.94 148 THR A CA 1
ATOM 1227 C C . THR A 1 148 ? -5.818 -20.892 -4.411 1.00 97.94 148 THR A C 1
ATOM 1229 O O . THR A 1 148 ? -5.169 -21.018 -5.447 1.00 97.94 148 THR A O 1
ATOM 1232 N N . CYS A 1 149 ? -7.155 -20.863 -4.410 1.00 97.94 149 CYS A N 1
ATOM 1233 C CA . CYS A 1 149 ? -7.972 -20.886 -5.621 1.00 97.94 149 CYS A CA 1
ATOM 1234 C C . CYS A 1 149 ? -9.120 -19.857 -5.545 1.00 97.94 149 CYS A C 1
ATOM 1236 O O . CYS A 1 149 ? -10.244 -20.221 -5.190 1.00 97.94 149 CYS A O 1
ATOM 1238 N N . PRO A 1 150 ? -8.879 -18.580 -5.907 1.00 98.06 150 PRO A N 1
ATOM 1239 C CA . PRO A 1 150 ? -9.874 -17.507 -5.793 1.00 98.06 150 PRO A CA 1
ATOM 1240 C C . PRO A 1 150 ? -11.198 -17.795 -6.513 1.00 98.06 150 PRO A C 1
ATOM 1242 O O . PRO A 1 150 ? -12.264 -17.517 -5.979 1.00 98.06 150 PRO A O 1
ATOM 1245 N N . ALA A 1 151 ? -11.151 -18.456 -7.674 1.00 98.06 151 ALA A N 1
ATOM 1246 C CA . ALA A 1 151 ? -12.348 -18.819 -8.440 1.00 98.06 151 ALA A CA 1
ATOM 1247 C C . ALA A 1 151 ? -13.295 -19.788 -7.706 1.00 98.06 151 ALA A C 1
ATOM 1249 O O . ALA A 1 151 ? -14.463 -19.893 -8.067 1.00 98.06 151 ALA A O 1
ATOM 1250 N N . LYS A 1 152 ? -12.797 -20.516 -6.699 1.00 98.06 152 LYS A N 1
ATOM 1251 C CA . LYS A 1 152 ? -13.594 -21.423 -5.860 1.00 98.06 152 LYS A CA 1
ATOM 1252 C C . LYS A 1 152 ? -13.859 -20.842 -4.476 1.00 98.06 152 LYS A C 1
ATOM 1254 O O . LYS A 1 152 ? -14.944 -21.026 -3.942 1.00 98.06 152 LYS A O 1
ATOM 1259 N N . GLU A 1 153 ? -12.858 -20.193 -3.887 1.00 98.06 153 GLU A N 1
ATOM 1260 C CA . GLU A 1 153 ? -12.897 -19.717 -2.499 1.00 98.06 153 GLU A CA 1
ATOM 1261 C C . GLU A 1 153 ? -13.591 -18.359 -2.347 1.00 98.06 153 GLU A C 1
ATOM 1263 O O . GLU A 1 153 ? -14.219 -18.110 -1.321 1.00 98.06 153 GLU A O 1
ATOM 1268 N N . CYS A 1 154 ? -13.476 -17.475 -3.340 1.00 97.62 154 CYS A N 1
ATOM 1269 C CA . CYS A 1 154 ? -14.020 -16.119 -3.295 1.00 97.62 154 CYS A CA 1
ATOM 1270 C C . CYS A 1 154 ? -14.480 -15.624 -4.686 1.00 97.62 154 CYS A C 1
ATOM 1272 O O . CYS A 1 154 ? -14.040 -14.565 -5.135 1.00 97.62 154 CYS A O 1
ATOM 1274 N N . PRO A 1 155 ? -15.380 -16.358 -5.377 1.00 97.38 155 PRO A N 1
ATOM 1275 C CA . PRO A 1 155 ? -15.808 -16.023 -6.738 1.00 97.38 155 PRO A CA 1
ATOM 1276 C C . PRO A 1 155 ? -16.502 -14.660 -6.840 1.00 97.38 155 PRO A C 1
ATOM 1278 O O . PRO A 1 155 ? -16.322 -13.973 -7.837 1.00 97.38 155 PRO A O 1
ATOM 1281 N N . GLU A 1 156 ? -17.247 -14.247 -5.812 1.00 97.25 156 GLU A N 1
ATOM 1282 C CA . GLU A 1 156 ? -17.908 -12.934 -5.779 1.00 97.25 156 GLU A CA 1
ATOM 1283 C C . GLU A 1 156 ? -16.906 -11.780 -5.687 1.00 97.25 156 GLU A C 1
ATOM 1285 O O . GLU A 1 156 ? -17.090 -10.767 -6.343 1.00 97.25 156 GLU A O 1
ATOM 1290 N N . SER A 1 157 ? -15.830 -11.936 -4.908 1.00 96.31 157 SER A N 1
ATOM 1291 C CA . SER A 1 157 ? -14.748 -10.943 -4.842 1.00 96.31 157 SER A CA 1
ATOM 1292 C C . SER A 1 157 ? -13.872 -10.937 -6.096 1.00 96.31 157 SER A C 1
ATOM 1294 O O . SER A 1 157 ? -13.176 -9.956 -6.343 1.00 96.31 157 SER A O 1
ATOM 1296 N N . LEU A 1 158 ? -13.829 -12.055 -6.828 1.00 96.69 158 LEU A N 1
ATOM 1297 C CA . LEU A 1 158 ? -13.051 -12.194 -8.058 1.00 96.69 158 LEU A CA 1
ATOM 1298 C C . LEU A 1 158 ? -13.761 -11.579 -9.278 1.00 96.69 158 LEU A C 1
ATOM 1300 O O . LEU A 1 158 ? -13.071 -11.178 -10.215 1.00 96.69 158 LEU A O 1
ATOM 1304 N N . CYS A 1 159 ? -15.098 -11.569 -9.283 1.00 92.06 159 CYS A N 1
ATOM 1305 C CA . CYS A 1 159 ? -15.945 -11.086 -10.378 1.00 92.06 159 CYS A CA 1
ATOM 1306 C C . CYS A 1 159 ? -16.101 -9.560 -10.368 1.00 92.06 159 CYS A C 1
ATOM 1308 O O . CYS A 1 159 ? -16.207 -9.003 -11.485 1.00 92.06 159 CYS A O 1
#

Organism: NCBI:txid2080854